Protein AF-A0A4W3H0X8-F1 (afdb_monomer_lite)

Secondary structure (DSSP, 8-state):
--TT-------TTS-HHHHHHIIIIIS-PPPPS-EEE-----S-----HHHHHHHHHHHHHHHHHHTPEEEE--SSSHHHHHHHHHHHHHHHH--S-----EEEE---GGGSTTGGGGS-TTS--

pLDDT: mean 86.3, std 13.89, range [33.59, 97.38]

InterPro domains:
  IPR041491 TRPM, SLOG domain [PF18139] (14-122)
  IPR050927 Transient receptor potential cation channel M [PTHR13800] (12-122)

Structure (mmCIF, N/CA/C/O backbone):
data_AF-A0A4W3H0X8-F1
#
_entry.id   AF-A0A4W3H0X8-F1
#
loop_
_atom_site.group_PDB
_atom_site.id
_atom_site.type_symbol
_atom_site.label_atom_id
_atom_site.label_alt_id
_atom_site.label_comp_id
_atom_site.label_asym_id
_atom_site.label_entity_id
_atom_site.label_seq_id
_atom_site.pdbx_PDB_ins_code
_atom_site.Cartn_x
_atom_site.Cartn_y
_atom_site.Cartn_z
_atom_site.occupancy
_atom_site.B_iso_or_equiv
_atom_site.auth_seq_id
_atom_site.auth_comp_id
_atom_site.auth_asym_id
_atom_site.auth_atom_id
_atom_site.pdbx_PDB_model_num
ATOM 1 N N . MET A 1 1 ? 12.473 -13.095 3.257 1.00 43.31 1 MET A N 1
ATOM 2 C CA . MET A 1 1 ? 11.153 -12.837 2.631 1.00 43.31 1 MET A CA 1
ATOM 3 C C . MET A 1 1 ? 10.071 -13.111 3.667 1.00 43.31 1 MET A C 1
ATOM 5 O O . MET A 1 1 ? 10.180 -14.121 4.345 1.00 43.31 1 MET A O 1
ATOM 9 N N . HIS A 1 2 ? 9.070 -12.239 3.833 1.00 42.72 2 HIS A N 1
ATOM 10 C CA . HIS A 1 2 ? 7.921 -12.561 4.693 1.00 42.72 2 HIS A CA 1
ATOM 11 C C . HIS A 1 2 ? 6.944 -13.467 3.926 1.00 42.72 2 HIS A C 1
ATOM 13 O O . HIS A 1 2 ? 6.606 -13.117 2.790 1.00 42.72 2 HIS A O 1
ATOM 19 N N . PRO A 1 3 ? 6.477 -14.585 4.508 1.00 45.50 3 PRO A N 1
ATOM 20 C CA . PRO A 1 3 ? 5.483 -15.439 3.867 1.00 45.50 3 PRO A CA 1
ATOM 21 C C . PRO A 1 3 ? 4.208 -14.631 3.576 1.00 45.50 3 PRO A C 1
ATOM 23 O O . PRO A 1 3 ? 3.689 -13.937 4.447 1.00 45.50 3 PRO A O 1
ATOM 26 N N . GLY A 1 4 ? 3.736 -14.674 2.325 1.00 69.50 4 GLY A N 1
ATOM 27 C CA . GLY A 1 4 ? 2.463 -14.072 1.903 1.00 69.50 4 GLY A CA 1
ATOM 28 C C . GLY A 1 4 ? 2.535 -12.759 1.112 1.00 69.50 4 GLY A C 1
ATOM 29 O O . GLY A 1 4 ? 1.500 -12.321 0.616 1.00 69.50 4 GLY A O 1
ATOM 30 N N . LYS A 1 5 ? 3.710 -12.139 0.934 1.00 81.56 5 LYS A N 1
ATOM 31 C CA . LYS A 1 5 ? 3.860 -10.970 0.040 1.00 81.56 5 LYS A CA 1
ATOM 32 C C . LYS A 1 5 ? 4.148 -11.409 -1.398 1.00 81.56 5 LYS A C 1
ATOM 34 O O . LYS A 1 5 ? 4.889 -12.365 -1.608 1.00 81.56 5 LYS A O 1
ATOM 39 N N . ARG A 1 6 ? 3.578 -10.699 -2.375 1.00 90.06 6 ARG A N 1
ATOM 40 C CA . ARG A 1 6 ? 3.752 -10.941 -3.816 1.00 90.06 6 ARG A CA 1
ATOM 41 C C . ARG A 1 6 ? 4.238 -9.669 -4.495 1.00 90.06 6 ARG A C 1
ATOM 43 O O . ARG A 1 6 ? 3.862 -8.577 -4.076 1.00 90.06 6 ARG A O 1
ATOM 50 N N . PHE A 1 7 ? 5.083 -9.825 -5.506 1.00 91.38 7 PHE A N 1
ATOM 51 C CA . PHE A 1 7 ? 5.686 -8.727 -6.254 1.00 91.38 7 PHE A CA 1
ATOM 52 C C . PHE A 1 7 ? 5.691 -9.092 -7.736 1.00 91.38 7 PHE A C 1
ATOM 54 O O . PHE A 1 7 ? 5.927 -10.249 -8.069 1.00 91.38 7 PHE A O 1
ATOM 61 N N . GLU A 1 8 ? 5.450 -8.101 -8.588 1.00 92.56 8 GLU A N 1
ATOM 62 C CA . GLU A 1 8 ? 5.539 -8.194 -10.046 1.00 92.56 8 GLU A CA 1
ATOM 63 C C . GLU A 1 8 ? 6.237 -6.927 -10.545 1.00 92.56 8 GLU A C 1
ATOM 65 O O . GLU A 1 8 ? 5.930 -5.829 -10.070 1.00 92.56 8 GLU A O 1
ATOM 70 N N . THR A 1 9 ? 7.169 -7.059 -11.488 1.00 92.62 9 THR A N 1
ATOM 71 C CA . THR A 1 9 ? 7.724 -5.909 -12.207 1.00 92.62 9 THR A CA 1
ATOM 72 C C . THR A 1 9 ? 7.006 -5.771 -13.543 1.00 92.62 9 THR A C 1
ATOM 74 O O . THR A 1 9 ? 6.772 -6.745 -14.246 1.00 92.62 9 THR A O 1
ATOM 77 N N . SER A 1 10 ? 6.638 -4.550 -13.917 1.00 92.81 10 SER A N 1
ATOM 78 C CA . SER A 1 10 ? 5.973 -4.285 -15.192 1.00 92.81 10 SER A CA 1
ATOM 79 C C . SER A 1 10 ? 6.599 -3.084 -15.886 1.00 92.81 10 SER A C 1
ATOM 81 O O . SER A 1 10 ? 7.225 -2.219 -15.265 1.00 92.81 10 SER A O 1
ATOM 83 N N . ARG A 1 11 ? 6.463 -3.028 -17.214 1.00 93.75 11 ARG A N 1
ATOM 84 C CA . ARG A 1 11 ? 6.900 -1.862 -17.988 1.00 93.75 11 ARG A CA 1
ATOM 85 C C . ARG A 1 11 ? 5.902 -0.724 -17.799 1.00 93.75 11 ARG A C 1
ATOM 87 O O . ARG A 1 11 ? 4.702 -0.960 -17.693 1.00 93.75 11 ARG A O 1
ATOM 94 N N . ARG A 1 12 ? 6.374 0.524 -17.890 1.00 90.88 12 ARG A N 1
ATOM 95 C CA . ARG A 1 12 ? 5.540 1.737 -17.753 1.00 90.88 12 ARG A CA 1
ATOM 96 C C . ARG A 1 12 ? 4.313 1.766 -18.679 1.00 90.88 12 ARG A C 1
ATOM 98 O O . ARG A 1 12 ? 3.324 2.398 -18.342 1.00 90.88 12 ARG A O 1
ATOM 105 N N . ARG A 1 13 ? 4.398 1.127 -19.850 1.00 93.94 13 ARG A N 1
ATOM 106 C CA . ARG A 1 13 ? 3.336 1.097 -20.873 1.00 93.94 13 ARG A CA 1
ATOM 107 C C . ARG A 1 13 ? 2.469 -0.164 -20.830 1.00 93.94 13 ARG A C 1
ATOM 109 O O . ARG A 1 13 ? 1.716 -0.399 -21.764 1.00 93.94 13 ARG A O 1
ATOM 116 N N . THR A 1 14 ? 2.619 -0.998 -19.804 1.00 95.81 14 THR A N 1
ATOM 117 C CA . THR A 1 14 ? 1.755 -2.171 -19.633 1.00 95.81 14 THR A CA 1
ATOM 118 C C . THR A 1 14 ? 0.312 -1.701 -19.485 1.00 95.81 14 THR A C 1
ATOM 120 O O . THR A 1 14 ? 0.059 -0.750 -18.745 1.00 95.81 14 THR A O 1
ATOM 123 N N . ASP A 1 15 ? -0.614 -2.356 -20.181 1.00 97.31 15 ASP A N 1
ATOM 124 C CA . ASP A 1 15 ? -2.039 -2.063 -20.052 1.00 97.31 15 ASP A CA 1
ATOM 125 C C . ASP A 1 15 ? -2.487 -2.259 -18.584 1.00 97.31 15 ASP A C 1
ATOM 127 O O . ASP A 1 15 ? -2.217 -3.317 -17.999 1.00 97.31 15 ASP A O 1
ATOM 131 N N . PRO A 1 16 ? -3.146 -1.270 -17.950 1.00 95.06 16 PRO A N 1
ATOM 132 C CA . PRO A 1 16 ? -3.601 -1.388 -16.565 1.00 95.06 16 PRO A CA 1
ATOM 133 C C . PRO A 1 16 ? -4.538 -2.579 -16.312 1.00 95.06 16 PRO A C 1
ATOM 135 O O . PRO A 1 16 ? -4.521 -3.143 -15.218 1.00 95.06 16 PRO A O 1
ATOM 138 N N . GLY A 1 17 ? -5.316 -2.998 -17.312 1.00 97.12 17 GLY A N 1
ATOM 139 C CA . GLY A 1 17 ? -6.184 -4.171 -17.267 1.00 97.12 17 GLY A CA 1
ATOM 140 C C . GLY A 1 17 ? -5.414 -5.479 -17.083 1.00 97.12 17 GLY A C 1
ATOM 141 O O . GLY A 1 17 ? -5.892 -6.372 -16.384 1.00 97.12 17 GLY A O 1
ATOM 142 N N . ILE A 1 18 ? -4.184 -5.574 -17.603 1.00 97.38 18 ILE A N 1
ATOM 143 C CA . ILE A 1 18 ? -3.298 -6.726 -17.363 1.00 97.38 18 ILE A CA 1
ATOM 144 C C . ILE A 1 18 ? -2.906 -6.788 -15.884 1.00 97.38 18 ILE A C 1
ATOM 146 O O . ILE A 1 18 ? -2.997 -7.846 -15.264 1.00 97.38 18 ILE A O 1
ATOM 150 N N . ILE A 1 19 ? -2.519 -5.653 -15.294 1.00 95.88 19 ILE A N 1
ATOM 151 C CA . ILE A 1 19 ? -2.155 -5.578 -13.870 1.00 95.88 19 ILE A CA 1
ATOM 152 C C . ILE A 1 19 ? -3.370 -5.871 -12.986 1.00 95.88 19 ILE A C 1
ATOM 154 O O . ILE A 1 19 ? -3.273 -6.622 -12.016 1.00 95.88 19 ILE A O 1
ATOM 158 N N . TYR A 1 20 ? -4.534 -5.331 -13.341 1.00 96.00 20 TYR A N 1
ATOM 159 C CA . TYR A 1 20 ? -5.777 -5.616 -12.635 1.00 96.00 20 TYR A CA 1
ATOM 160 C C . TYR A 1 20 ? -6.142 -7.107 -12.694 1.00 96.00 20 TYR A C 1
ATOM 162 O O . TYR A 1 20 ? -6.476 -7.702 -11.666 1.00 96.00 20 TYR A O 1
ATOM 170 N N . SER A 1 21 ? -6.025 -7.731 -13.869 1.00 97.06 21 SER A N 1
ATOM 171 C CA . SER A 1 21 ? -6.250 -9.167 -14.056 1.00 97.06 21 SER A CA 1
ATOM 172 C C . SER A 1 21 ? -5.256 -10.011 -13.255 1.00 97.06 21 SER A C 1
ATOM 174 O O . SER A 1 21 ? -5.661 -10.940 -12.557 1.00 97.06 21 SER A O 1
ATOM 176 N N . LEU A 1 22 ? -3.970 -9.647 -13.242 1.00 96.00 22 LEU A N 1
ATOM 177 C CA . LEU A 1 22 ? -2.963 -10.286 -12.391 1.00 96.00 22 LEU A CA 1
ATOM 178 C C . LEU A 1 22 ? -3.394 -10.277 -10.917 1.00 96.00 22 LEU A C 1
ATOM 180 O O . LEU A 1 22 ? -3.409 -11.322 -10.268 1.00 96.00 22 LEU A O 1
ATOM 184 N N . ILE A 1 23 ? -3.787 -9.118 -10.390 1.00 95.06 23 ILE A N 1
ATOM 185 C CA . ILE A 1 23 ? -4.173 -8.967 -8.982 1.00 95.06 23 ILE A CA 1
ATOM 186 C C . ILE A 1 23 ? -5.426 -9.799 -8.654 1.00 95.06 23 ILE A C 1
ATOM 188 O O . ILE A 1 23 ? -5.461 -10.525 -7.656 1.00 95.06 23 ILE A O 1
ATOM 192 N N . THR A 1 24 ? -6.450 -9.727 -9.500 1.00 95.75 24 THR A N 1
ATOM 193 C CA . THR A 1 24 ? -7.761 -10.329 -9.216 1.00 95.75 24 THR A CA 1
ATOM 194 C C . THR A 1 24 ? -7.833 -11.815 -9.560 1.00 95.75 24 THR A C 1
ATOM 196 O O . THR A 1 24 ? -8.361 -12.609 -8.782 1.00 95.75 24 THR A O 1
ATOM 199 N N . HIS A 1 25 ? -7.239 -12.231 -10.677 1.00 96.25 25 HIS A N 1
ATOM 200 C CA . HIS A 1 25 ? -7.357 -13.590 -11.202 1.00 96.25 25 HIS A CA 1
ATOM 201 C C . HIS A 1 25 ? -6.162 -14.470 -10.851 1.00 96.25 25 HIS A C 1
ATOM 203 O O . HIS A 1 25 ? -6.369 -15.613 -10.440 1.00 96.25 25 HIS A O 1
ATOM 209 N N . HIS A 1 26 ? -4.927 -13.977 -10.980 1.00 93.75 26 HIS A N 1
ATOM 210 C CA . HIS A 1 26 ? -3.735 -14.778 -10.666 1.00 93.75 26 HIS A CA 1
ATOM 211 C C . HIS A 1 26 ? -3.435 -14.754 -9.172 1.00 93.75 26 HIS A C 1
ATOM 213 O O . HIS A 1 26 ? -3.193 -15.791 -8.556 1.00 93.75 26 HIS A O 1
ATOM 219 N N . TRP A 1 27 ? -3.493 -13.572 -8.562 1.00 93.56 27 TRP A N 1
ATOM 220 C CA . TRP A 1 27 ? -3.273 -13.421 -7.134 1.00 93.56 27 TRP A CA 1
ATOM 221 C C . TRP A 1 27 ? -4.536 -13.679 -6.299 1.00 93.56 27 TRP A C 1
ATOM 223 O O . TRP A 1 27 ? -4.434 -13.794 -5.077 1.00 93.56 27 TRP A O 1
ATOM 233 N N . LYS A 1 28 ? -5.711 -13.855 -6.911 1.00 93.25 28 LYS A N 1
ATOM 234 C CA . LYS A 1 28 ? -6.956 -14.169 -6.186 1.00 93.25 28 LYS A CA 1
ATOM 235 C C . LYS A 1 28 ? -7.264 -13.149 -5.079 1.00 93.25 28 LYS A C 1
ATOM 237 O O . LYS A 1 28 ? -7.803 -13.508 -4.034 1.00 93.25 28 LYS A O 1
ATOM 242 N N . ILE A 1 29 ? -6.873 -11.889 -5.280 1.00 92.00 29 ILE A N 1
ATOM 243 C CA . ILE A 1 29 ? -7.236 -10.792 -4.385 1.00 92.00 29 ILE A CA 1
ATOM 244 C C . ILE A 1 29 ? -8.596 -10.268 -4.859 1.00 92.00 29 ILE A C 1
ATOM 246 O O . ILE A 1 29 ? -8.692 -9.847 -6.011 1.00 92.00 29 ILE A O 1
ATOM 250 N N . PRO A 1 30 ? -9.647 -10.285 -4.020 1.00 91.94 30 PRO A N 1
ATOM 251 C CA . PRO A 1 30 ? -10.958 -9.783 -4.414 1.00 91.94 30 PRO A CA 1
ATOM 252 C C . PRO A 1 30 ? -10.887 -8.337 -4.901 1.00 91.94 30 PRO A C 1
ATOM 254 O O . PRO A 1 30 ? -10.124 -7.532 -4.355 1.00 91.94 30 PRO A O 1
ATOM 257 N N . ALA A 1 31 ? -11.694 -8.015 -5.912 1.00 94.12 31 ALA A N 1
ATOM 258 C CA . ALA A 1 31 ? -11.858 -6.643 -6.368 1.00 94.12 31 ALA A CA 1
ATOM 259 C C . ALA A 1 31 ? -12.301 -5.749 -5.191 1.00 94.12 31 ALA A C 1
ATOM 261 O O . ALA A 1 31 ? -13.108 -6.186 -4.365 1.00 94.12 31 ALA A O 1
ATOM 262 N N . PRO A 1 32 ? -11.772 -4.522 -5.082 1.00 92.56 32 PRO A N 1
ATOM 263 C CA . PRO A 1 32 ? -12.107 -3.647 -3.975 1.00 92.56 32 PRO A CA 1
ATOM 264 C C . PRO A 1 32 ? -13.464 -2.982 -4.201 1.00 92.56 32 PRO A C 1
ATOM 266 O O . PRO A 1 32 ? -13.777 -2.583 -5.321 1.00 92.56 32 PRO A O 1
ATOM 269 N N . ASN A 1 33 ? -14.205 -2.728 -3.122 1.00 90.38 33 ASN A N 1
ATOM 270 C CA . ASN A 1 33 ? -15.344 -1.798 -3.168 1.00 90.38 33 ASN A CA 1
ATOM 271 C C . ASN A 1 33 ? -14.892 -0.326 -3.139 1.00 90.38 33 ASN A C 1
ATOM 273 O O . ASN A 1 33 ? -15.663 0.576 -3.451 1.00 90.38 33 ASN A O 1
ATOM 277 N N . LEU A 1 34 ? -13.644 -0.079 -2.724 1.00 93.88 34 LEU A N 1
ATOM 278 C CA . LEU A 1 34 ? -13.045 1.245 -2.597 1.00 93.88 34 LEU A CA 1
ATOM 279 C C . LEU A 1 34 ? -11.523 1.157 -2.759 1.00 93.88 34 LEU A C 1
ATOM 281 O O . LEU A 1 34 ? -10.883 0.245 -2.236 1.00 93.88 34 LEU A O 1
ATOM 285 N N . VAL A 1 35 ? -10.922 2.140 -3.421 1.00 94.38 35 VAL A N 1
ATOM 286 C CA . VAL A 1 35 ? -9.463 2.290 -3.476 1.00 94.38 35 VAL A CA 1
ATOM 287 C C . VAL A 1 35 ? -9.067 3.555 -2.724 1.00 94.38 35 VAL A C 1
ATOM 289 O O . VAL A 1 35 ? -9.566 4.638 -3.020 1.00 94.38 35 VAL A O 1
ATOM 292 N N . VAL A 1 36 ? -8.158 3.423 -1.759 1.00 94.81 36 VAL A N 1
ATOM 293 C CA . VAL A 1 36 ? -7.618 4.541 -0.978 1.00 94.81 36 VAL A CA 1
ATOM 294 C C . VAL A 1 36 ? -6.147 4.725 -1.327 1.00 94.81 36 VAL A C 1
ATOM 296 O O . VAL A 1 36 ? -5.303 3.925 -0.926 1.00 94.81 36 VAL A O 1
ATOM 299 N N . SER A 1 37 ? -5.833 5.795 -2.053 1.00 94.88 37 SER A N 1
ATOM 300 C CA . SER A 1 37 ? -4.454 6.159 -2.391 1.00 94.88 37 SER A CA 1
ATOM 301 C C . SER A 1 37 ? -3.869 7.091 -1.337 1.00 94.88 37 SER A C 1
ATOM 303 O O . SER A 1 37 ? -4.322 8.222 -1.179 1.00 94.88 37 SER A O 1
ATOM 305 N N . VAL A 1 38 ? -2.837 6.630 -0.630 1.00 92.88 38 VAL A N 1
ATOM 306 C CA . VAL A 1 38 ? -2.109 7.427 0.362 1.00 92.88 38 VAL A CA 1
ATOM 307 C C . VAL A 1 38 ? -0.776 7.868 -0.228 1.00 92.88 38 VAL A C 1
ATOM 309 O O . VAL A 1 38 ? 0.165 7.078 -0.361 1.00 92.88 38 VAL A O 1
ATOM 312 N N . LEU A 1 39 ? -0.719 9.153 -0.573 1.00 88.75 39 LEU A N 1
ATOM 313 C CA . LEU A 1 39 ? 0.427 9.825 -1.175 1.00 88.75 39 LEU A CA 1
ATOM 314 C C . LEU A 1 39 ? 0.941 10.920 -0.238 1.00 88.75 39 LEU A C 1
ATOM 316 O O . LEU A 1 39 ? 0.207 11.449 0.594 1.00 88.75 39 LEU A O 1
ATOM 320 N N . GLY A 1 40 ? 2.218 11.254 -0.359 1.00 83.56 40 GLY A N 1
ATOM 321 C CA . GLY A 1 40 ? 2.854 12.290 0.442 1.00 83.56 40 GLY A CA 1
ATOM 322 C C . GLY A 1 40 ? 4.303 12.473 0.026 1.00 83.56 40 GLY A C 1
ATOM 323 O O . GLY A 1 40 ? 4.840 11.661 -0.726 1.00 83.56 40 GLY A O 1
ATOM 324 N N . GLY A 1 41 ? 4.920 13.547 0.514 1.00 75.69 41 GLY A N 1
ATOM 325 C CA . GLY A 1 41 ? 6.313 13.854 0.206 1.00 75.69 41 GLY A CA 1
ATOM 326 C C . GLY A 1 41 ? 7.272 12.754 0.663 1.00 75.69 41 GLY A C 1
ATOM 327 O O . GLY A 1 41 ? 7.020 12.047 1.640 1.00 75.69 41 GLY A O 1
ATOM 328 N N . GLU A 1 42 ? 8.391 12.642 -0.045 1.00 68.56 42 GLU A N 1
ATOM 329 C CA . GLU A 1 42 ? 9.450 11.659 0.223 1.00 68.56 42 GLU A CA 1
ATOM 330 C C . GLU A 1 42 ? 10.436 12.125 1.309 1.00 68.56 42 GLU A C 1
ATOM 332 O O . GLU A 1 42 ? 11.330 11.376 1.697 1.00 68.56 42 GLU A O 1
ATOM 337 N N . GLY A 1 43 ? 10.260 13.346 1.826 1.00 71.62 43 GLY A N 1
ATOM 338 C CA . GLY A 1 43 ? 11.086 13.909 2.890 1.00 71.62 43 GLY A CA 1
ATOM 339 C C . GLY A 1 43 ? 10.988 13.122 4.198 1.00 71.62 43 GLY A C 1
ATOM 340 O O . GLY A 1 43 ? 9.932 12.588 4.556 1.00 71.62 43 GLY A O 1
ATOM 341 N N . ASP A 1 44 ? 12.097 13.072 4.935 1.00 72.06 44 ASP A N 1
ATOM 342 C CA . ASP A 1 44 ? 12.151 12.416 6.238 1.00 72.06 44 ASP A CA 1
ATOM 343 C C . ASP A 1 44 ? 11.475 13.304 7.291 1.00 72.06 44 ASP A C 1
ATOM 345 O O . ASP A 1 44 ? 12.081 14.196 7.882 1.00 72.06 44 ASP A O 1
ATOM 349 N N . PHE A 1 45 ? 10.172 13.098 7.492 1.00 82.62 45 PHE A N 1
ATOM 350 C CA . PHE A 1 45 ? 9.420 13.767 8.546 1.00 82.62 45 PHE A CA 1
ATOM 351 C C . PHE A 1 45 ? 9.082 12.788 9.667 1.00 82.62 45 PHE A C 1
ATOM 353 O O . PHE A 1 45 ? 8.604 11.666 9.456 1.00 82.62 45 PHE A O 1
ATOM 360 N N . ARG A 1 46 ? 9.277 13.238 10.907 1.00 87.12 46 ARG A N 1
ATOM 361 C CA . ARG A 1 46 ? 8.845 12.507 12.098 1.00 87.12 46 ARG A CA 1
ATOM 362 C C . ARG A 1 46 ? 7.393 12.853 12.402 1.00 87.12 46 ARG A C 1
ATOM 364 O O . ARG A 1 46 ? 7.090 13.932 12.901 1.00 87.12 46 ARG A O 1
ATOM 371 N N . MET A 1 47 ? 6.486 11.924 12.112 1.00 88.81 47 MET A N 1
ATOM 372 C CA . MET A 1 47 ? 5.077 12.074 12.465 1.00 88.81 47 MET A CA 1
ATOM 373 C C . MET A 1 47 ? 4.917 12.065 13.991 1.00 88.81 47 MET A C 1
ATOM 375 O O . MET A 1 47 ? 5.514 11.228 14.672 1.00 88.81 47 MET A O 1
ATOM 379 N N . LYS A 1 48 ? 4.098 12.974 14.532 1.00 92.50 48 LYS A N 1
ATOM 380 C CA . LYS A 1 48 ? 3.753 12.984 15.962 1.00 92.50 48 LYS A CA 1
ATOM 381 C C . LYS A 1 48 ? 3.041 11.681 16.342 1.00 92.50 48 LYS A C 1
ATOM 383 O O . LYS A 1 48 ? 2.223 11.186 15.571 1.00 92.50 48 LYS A O 1
ATOM 388 N N . THR A 1 49 ? 3.312 11.148 17.535 1.00 93.31 49 THR A N 1
ATOM 389 C CA . THR A 1 49 ? 2.781 9.847 17.992 1.00 93.31 49 THR A CA 1
ATOM 390 C C . THR A 1 49 ? 1.257 9.765 17.912 1.00 93.31 49 THR A C 1
ATOM 392 O O . THR A 1 49 ? 0.734 8.816 17.338 1.00 93.31 49 THR A O 1
ATOM 395 N N . TRP A 1 50 ? 0.547 10.796 18.378 1.00 94.31 50 TRP A N 1
ATOM 396 C CA . TRP A 1 50 ? -0.920 10.833 18.325 1.00 94.31 50 TRP A CA 1
ATOM 397 C C . TRP A 1 50 ? -1.463 10.747 16.889 1.00 94.31 50 TRP A C 1
ATOM 399 O O . TRP A 1 50 ? -2.462 10.078 16.640 1.00 94.31 50 TRP A O 1
ATOM 409 N N . LEU A 1 51 ? -0.776 11.367 15.924 1.00 91.94 51 LEU A N 1
ATOM 410 C CA . LEU A 1 51 ? -1.177 11.339 14.520 1.00 91.94 51 LEU A CA 1
ATOM 411 C C . LEU A 1 51 ? -0.904 9.969 13.887 1.00 91.94 51 LEU A C 1
ATOM 413 O O . LEU A 1 51 ? -1.724 9.491 13.106 1.00 91.94 51 LEU A O 1
ATOM 417 N N . LYS A 1 52 ? 0.193 9.298 14.273 1.00 92.31 52 LYS A N 1
ATOM 418 C CA . LYS A 1 52 ? 0.446 7.903 13.871 1.00 92.31 52 LYS A CA 1
ATOM 419 C C . LYS A 1 52 ? -0.670 6.983 14.345 1.00 92.31 52 LYS A C 1
ATOM 421 O O . LYS A 1 52 ? -1.112 6.127 13.585 1.00 92.31 52 LYS A O 1
ATOM 426 N N . ASP A 1 53 ? -1.137 7.163 15.579 1.00 92.69 53 ASP A N 1
ATOM 427 C CA . ASP A 1 53 ? -2.215 6.347 16.132 1.00 92.69 53 ASP A CA 1
ATOM 428 C C . ASP A 1 53 ? -3.554 6.585 15.436 1.00 92.69 53 ASP A C 1
ATOM 430 O O . ASP A 1 53 ? -4.261 5.616 15.148 1.00 92.69 53 ASP A O 1
ATOM 434 N N . ILE A 1 54 ? -3.888 7.841 15.119 1.00 93.31 54 ILE A N 1
ATOM 435 C CA . ILE A 1 54 ? -5.088 8.169 14.336 1.00 93.31 54 ILE A CA 1
ATOM 436 C C . ILE A 1 54 ? -4.997 7.556 12.941 1.00 93.31 54 ILE A C 1
ATOM 438 O O . ILE A 1 54 ? -5.931 6.871 12.525 1.00 93.31 54 ILE A O 1
ATOM 442 N N . LEU A 1 55 ? -3.871 7.743 12.242 1.00 91.56 55 LEU A N 1
ATOM 443 C CA . LEU A 1 55 ? -3.652 7.167 10.916 1.00 91.56 55 LEU A CA 1
ATOM 444 C C . LEU A 1 55 ? -3.801 5.647 10.963 1.00 91.56 55 LEU A C 1
ATOM 446 O O . LEU A 1 55 ? -4.566 5.082 10.190 1.00 91.56 55 LEU A O 1
ATOM 450 N N . ARG A 1 56 ? -3.109 4.987 11.895 1.00 92.38 56 ARG A N 1
ATOM 451 C CA . ARG A 1 56 ? -3.122 3.531 12.023 1.00 92.38 56 ARG A CA 1
ATOM 452 C C . ARG A 1 56 ? -4.525 3.001 12.280 1.00 92.38 56 ARG A C 1
ATOM 454 O O . ARG A 1 56 ? -4.983 2.136 11.543 1.00 92.38 56 ARG A O 1
ATOM 461 N N . LYS A 1 57 ? -5.212 3.513 13.304 1.00 91.94 57 LYS A N 1
ATOM 462 C CA . LYS A 1 57 ? -6.552 3.036 13.673 1.00 91.94 57 LYS A CA 1
ATOM 463 C C . LYS A 1 57 ? -7.576 3.361 12.588 1.00 91.94 57 LYS A C 1
ATOM 465 O O . LYS A 1 57 ? -8.355 2.488 12.222 1.00 91.94 57 LYS A O 1
ATOM 470 N N . GLY A 1 58 ? -7.564 4.589 12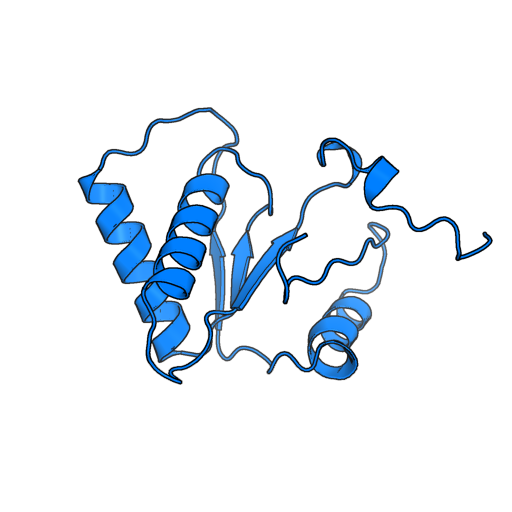.070 1.00 92.19 58 GLY A N 1
ATOM 471 C CA . GLY A 1 58 ? -8.518 5.057 11.067 1.00 92.19 58 GLY A CA 1
ATOM 472 C C . GLY A 1 58 ? -8.374 4.325 9.736 1.00 92.19 58 GLY A C 1
ATOM 473 O O . GLY A 1 58 ? -9.355 3.784 9.232 1.00 92.19 58 GLY A O 1
ATOM 474 N N . LEU A 1 59 ? -7.151 4.246 9.204 1.00 93.00 59 LEU A N 1
ATOM 475 C CA . LEU A 1 59 ? -6.880 3.622 7.907 1.00 93.00 59 LEU A CA 1
ATOM 476 C C . LEU A 1 59 ? -7.178 2.121 7.922 1.00 93.00 59 LEU A C 1
ATOM 478 O O . LEU A 1 59 ? -7.859 1.620 7.030 1.00 93.00 59 LEU A O 1
ATOM 482 N N . VAL A 1 60 ? -6.699 1.408 8.947 1.00 91.94 60 VAL A N 1
ATOM 483 C CA . VAL A 1 60 ? -6.933 -0.036 9.087 1.00 91.94 60 VAL A CA 1
ATOM 484 C C . VAL A 1 60 ? -8.423 -0.318 9.233 1.00 91.94 60 V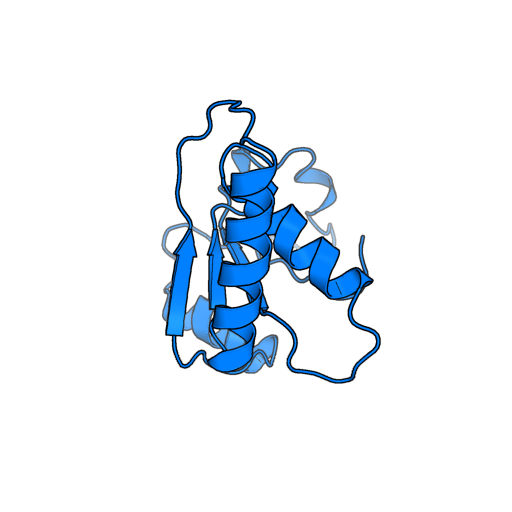AL A C 1
ATOM 486 O O . VAL A 1 60 ? -8.957 -1.140 8.493 1.00 91.94 60 VAL A O 1
ATOM 489 N N . LYS A 1 61 ? -9.115 0.403 10.125 1.00 90.69 61 LYS A N 1
ATOM 490 C CA . LYS A 1 61 ? -10.553 0.218 10.340 1.00 90.69 61 LYS A CA 1
ATOM 491 C C . LYS A 1 61 ? -11.348 0.470 9.059 1.00 90.69 61 LYS A C 1
ATOM 493 O O . LYS A 1 61 ? -12.167 -0.365 8.693 1.00 90.69 61 LYS A O 1
ATOM 498 N N . ALA A 1 62 ? -11.082 1.570 8.353 1.00 90.19 62 ALA A N 1
ATOM 499 C CA . ALA A 1 62 ? -11.773 1.891 7.106 1.00 90.19 62 ALA A CA 1
ATOM 500 C C . ALA A 1 62 ? -11.570 0.807 6.035 1.00 90.19 62 ALA A C 1
ATOM 502 O O . ALA A 1 62 ? -12.535 0.391 5.390 1.00 90.19 62 ALA A O 1
ATOM 503 N N . ALA A 1 63 ? -10.339 0.306 5.884 1.00 91.75 63 ALA A N 1
ATOM 504 C CA . ALA A 1 63 ? -10.035 -0.747 4.922 1.00 91.75 63 ALA A CA 1
ATOM 505 C C . ALA A 1 63 ? -10.733 -2.069 5.262 1.00 91.75 63 ALA A C 1
ATOM 507 O O . ALA A 1 63 ? -11.303 -2.701 4.376 1.00 91.75 63 ALA A O 1
ATOM 508 N N . GLN A 1 64 ? -10.757 -2.459 6.540 1.00 90.25 64 GLN A N 1
ATOM 509 C CA . GLN A 1 64 ? -11.465 -3.662 6.982 1.00 90.25 64 GLN A CA 1
ATOM 510 C C . GLN A 1 64 ? -12.979 -3.549 6.795 1.00 90.25 64 GLN A C 1
ATOM 512 O O . GLN A 1 64 ? -13.604 -4.489 6.318 1.00 90.25 64 GLN A O 1
ATOM 517 N N . SER A 1 65 ? -13.570 -2.401 7.135 1.00 89.94 65 SER A N 1
ATOM 518 C CA . SER A 1 65 ? -15.023 -2.204 7.066 1.00 89.94 65 SER A CA 1
ATOM 519 C C . SER A 1 65 ? -15.578 -2.193 5.642 1.00 89.94 65 SER A C 1
ATOM 521 O O . SER A 1 65 ? -16.750 -2.492 5.451 1.00 89.94 65 SER A O 1
ATOM 523 N N . THR A 1 66 ? -14.762 -1.835 4.652 1.00 91.00 66 THR A N 1
ATOM 524 C CA . THR A 1 66 ? -15.208 -1.666 3.257 1.00 91.00 66 THR A CA 1
ATOM 525 C C . THR A 1 66 ? -14.647 -2.723 2.306 1.00 91.00 66 THR A C 1
ATOM 527 O O . THR A 1 66 ? -15.135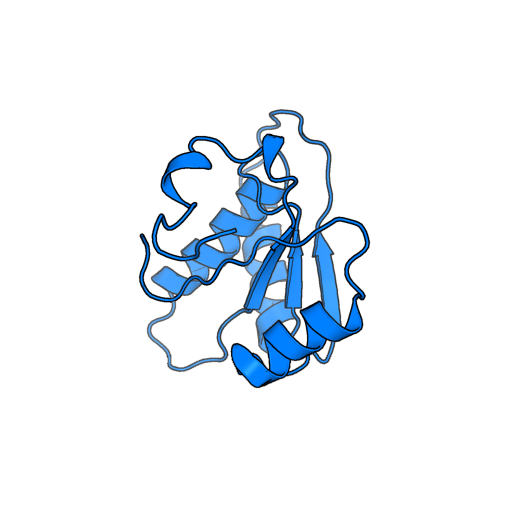 -2.859 1.185 1.00 91.00 66 THR A O 1
ATOM 530 N N . GLY A 1 67 ? -13.617 -3.467 2.720 1.00 89.50 67 GLY A N 1
ATOM 531 C CA . GLY A 1 67 ? -12.822 -4.284 1.804 1.00 89.50 67 GLY A CA 1
ATOM 532 C C . GLY A 1 67 ? -11.992 -3.431 0.839 1.00 89.50 67 GLY A C 1
ATOM 533 O O . GLY A 1 67 ? -11.804 -3.815 -0.315 1.00 89.50 67 GLY A O 1
ATOM 534 N N . ALA A 1 68 ? -11.540 -2.250 1.277 1.00 94.12 68 ALA A N 1
ATOM 535 C CA . ALA A 1 68 ? -10.772 -1.349 0.427 1.00 94.12 68 ALA A CA 1
ATOM 536 C C . ALA A 1 68 ? -9.356 -1.862 0.151 1.00 94.12 68 ALA A C 1
ATOM 538 O O . ALA A 1 68 ? -8.706 -2.469 1.008 1.00 94.12 68 ALA A O 1
ATOM 539 N N . TRP A 1 69 ? -8.837 -1.516 -1.025 1.00 95.31 69 TRP A N 1
ATOM 540 C CA . TRP A 1 69 ? -7.404 -1.581 -1.295 1.00 95.31 69 TRP A CA 1
ATOM 541 C C . TRP A 1 69 ? -6.734 -0.291 -0.831 1.00 95.31 69 TRP A C 1
ATOM 543 O O . TRP A 1 69 ? -7.152 0.807 -1.202 1.00 95.31 69 TRP A O 1
ATOM 553 N N . ILE A 1 70 ? -5.661 -0.424 -0.057 1.00 95.94 70 ILE A N 1
ATOM 554 C CA . ILE A 1 70 ? -4.775 0.688 0.289 1.00 95.94 70 ILE A CA 1
ATOM 555 C C . ILE A 1 70 ? -3.638 0.721 -0.733 1.00 95.94 70 ILE A C 1
ATOM 557 O O . ILE A 1 70 ? -2.848 -0.219 -0.808 1.00 95.94 70 ILE A O 1
ATOM 561 N N . MET A 1 71 ? -3.525 1.809 -1.487 1.00 95.75 71 MET A N 1
ATOM 562 C CA . MET A 1 71 ? -2.474 2.025 -2.483 1.00 95.75 71 MET A CA 1
ATOM 563 C C . MET A 1 71 ? -1.461 3.049 -1.964 1.00 95.75 71 MET A C 1
ATOM 565 O O . MET A 1 71 ? -1.834 4.098 -1.440 1.00 95.75 71 MET A O 1
ATOM 569 N N . THR A 1 72 ? -0.167 2.768 -2.108 1.00 94.75 72 THR A N 1
ATOM 570 C CA . THR A 1 72 ? 0.919 3.683 -1.713 1.00 94.75 72 THR A CA 1
ATOM 571 C C . THR A 1 72 ? 2.141 3.526 -2.625 1.00 94.75 72 THR A C 1
ATOM 573 O O . THR A 1 72 ? 2.153 2.667 -3.504 1.00 94.75 72 THR A O 1
ATOM 576 N N . SER A 1 73 ? 3.195 4.322 -2.426 1.00 92.38 73 SER A N 1
ATOM 577 C CA . SER A 1 73 ? 4.432 4.237 -3.225 1.00 92.38 73 SER A CA 1
ATOM 578 C C . SER A 1 73 ? 5.224 2.945 -2.996 1.00 92.38 73 SER A C 1
ATOM 580 O O . SER A 1 73 ? 6.166 2.649 -3.717 1.00 92.38 73 SER A O 1
ATOM 582 N N . GLY A 1 74 ? 4.898 2.167 -1.959 1.00 91.94 74 GLY A N 1
ATOM 583 C CA . GLY A 1 74 ? 5.625 0.940 -1.615 1.00 91.94 74 GLY A CA 1
ATOM 584 C C . GLY A 1 74 ? 7.051 1.165 -1.101 1.00 91.94 74 GLY A C 1
ATOM 585 O O . GLY A 1 74 ? 7.760 0.195 -0.837 1.00 91.94 74 GLY A O 1
ATOM 586 N N . LEU A 1 75 ? 7.467 2.422 -0.924 1.00 92.00 75 LEU A N 1
ATOM 587 C CA . LEU A 1 75 ? 8.774 2.799 -0.401 1.00 92.00 75 LEU A CA 1
ATOM 588 C C . LEU A 1 75 ? 8.691 3.095 1.101 1.00 92.00 75 LEU A C 1
ATOM 590 O O . LEU A 1 75 ? 7.703 3.632 1.606 1.00 92.00 75 LEU A O 1
ATOM 594 N N . ARG A 1 76 ? 9.763 2.779 1.834 1.00 92.00 76 ARG A N 1
ATOM 595 C CA . ARG A 1 76 ? 9.866 3.037 3.281 1.00 92.00 76 ARG A CA 1
ATOM 596 C C . ARG A 1 76 ? 10.340 4.470 3.570 1.00 92.00 76 ARG A C 1
ATOM 598 O O . ARG A 1 76 ? 11.260 4.671 4.356 1.00 92.00 76 ARG A O 1
ATOM 605 N N . VAL A 1 77 ? 9.704 5.449 2.936 1.00 90.06 77 VAL A N 1
ATOM 606 C CA . VAL A 1 77 ? 9.984 6.886 3.089 1.00 90.06 77 VAL A CA 1
ATOM 607 C C . VAL A 1 77 ? 8.683 7.659 3.289 1.00 90.06 77 VAL A C 1
ATOM 609 O O . VAL A 1 77 ? 7.607 7.170 2.926 1.00 90.06 77 VAL A O 1
ATOM 612 N N . GLY A 1 78 ? 8.777 8.842 3.902 1.00 90.31 78 GLY A N 1
ATOM 613 C CA . GLY A 1 78 ? 7.641 9.737 4.115 1.00 90.31 78 GLY A CA 1
ATOM 614 C C . GLY A 1 78 ? 6.408 9.046 4.710 1.00 90.31 78 GLY A C 1
ATOM 615 O O . GLY A 1 78 ? 6.498 8.264 5.661 1.00 90.31 78 GLY A O 1
ATOM 616 N N . ILE A 1 79 ? 5.238 9.316 4.121 1.00 90.44 79 ILE A N 1
ATOM 617 C CA . ILE A 1 79 ? 3.957 8.749 4.571 1.00 90.44 79 ILE A CA 1
ATOM 618 C C . ILE A 1 79 ? 3.862 7.232 4.349 1.00 90.44 79 ILE A C 1
ATOM 620 O O . ILE A 1 79 ? 3.258 6.529 5.162 1.00 90.44 79 ILE A O 1
ATOM 624 N N . GLY A 1 80 ? 4.502 6.712 3.294 1.00 91.88 80 GLY A N 1
ATOM 625 C CA . GLY A 1 80 ? 4.462 5.293 2.928 1.00 91.88 80 GLY A CA 1
ATOM 626 C C . GLY A 1 80 ? 5.022 4.391 4.028 1.00 91.88 80 GLY A C 1
ATOM 627 O O . GLY A 1 80 ? 4.472 3.322 4.302 1.00 91.88 80 GLY A O 1
ATOM 628 N N . ARG A 1 81 ? 6.047 4.865 4.754 1.00 92.81 81 ARG A N 1
ATOM 629 C CA . ARG A 1 81 ? 6.569 4.190 5.951 1.00 92.81 81 ARG A CA 1
ATOM 630 C C . ARG A 1 81 ? 5.485 3.991 7.014 1.00 92.81 81 ARG A C 1
ATOM 632 O O . ARG A 1 81 ? 5.337 2.877 7.509 1.00 92.81 81 ARG A O 1
ATOM 639 N N . TYR A 1 82 ? 4.745 5.043 7.360 1.00 93.19 82 TYR A N 1
ATOM 640 C CA . TYR A 1 82 ? 3.734 4.991 8.422 1.00 93.19 82 TYR A CA 1
ATOM 641 C C . TYR A 1 82 ? 2.517 4.150 8.025 1.00 93.19 82 TYR A C 1
ATOM 643 O O . TYR A 1 82 ? 1.970 3.437 8.862 1.00 93.19 82 TYR A O 1
ATOM 651 N N . VAL A 1 83 ? 2.139 4.161 6.742 1.00 93.44 83 VAL A N 1
ATOM 652 C CA . VAL A 1 83 ? 1.118 3.250 6.197 1.00 93.44 83 VAL A CA 1
ATOM 653 C C . VAL A 1 83 ? 1.568 1.794 6.328 1.00 93.44 83 VAL A C 1
ATOM 655 O O . VAL A 1 83 ? 0.820 0.955 6.829 1.00 93.44 83 VAL A O 1
ATOM 658 N N . GLY A 1 84 ? 2.805 1.488 5.926 1.00 92.56 84 GLY A N 1
ATOM 659 C CA . GLY A 1 84 ? 3.362 0.139 6.033 1.00 92.56 84 GLY A CA 1
ATOM 660 C C . GLY A 1 84 ? 3.478 -0.353 7.479 1.00 92.56 84 GLY A C 1
ATOM 661 O O . GLY A 1 84 ? 3.180 -1.516 7.750 1.00 92.56 84 GLY A O 1
ATOM 662 N N . GLU A 1 85 ? 3.874 0.525 8.407 1.00 92.94 85 GLU A N 1
ATOM 663 C CA . GLU A 1 85 ? 3.883 0.250 9.850 1.00 92.94 85 GLU A CA 1
ATOM 664 C C . GLU A 1 85 ? 2.460 -0.047 10.351 1.00 92.94 85 GLU A C 1
ATOM 666 O O . GLU A 1 85 ? 2.239 -1.101 10.937 1.00 92.94 85 GLU A O 1
ATOM 671 N N . ALA A 1 86 ? 1.470 0.785 10.014 1.00 92.75 86 ALA A N 1
ATOM 672 C CA . ALA A 1 86 ? 0.082 0.583 10.425 1.00 92.75 86 ALA A CA 1
ATOM 673 C C . ALA A 1 86 ? -0.510 -0.764 9.974 1.00 92.75 86 ALA A C 1
ATOM 675 O O . ALA A 1 86 ? -1.132 -1.470 10.772 1.00 92.75 86 ALA A O 1
ATOM 676 N N . VAL A 1 87 ? -0.304 -1.132 8.705 1.00 91.62 87 VAL A N 1
ATOM 677 C CA . VAL A 1 87 ? -0.795 -2.402 8.144 1.00 91.62 87 VAL A CA 1
ATOM 678 C C . VAL A 1 87 ? -0.084 -3.595 8.785 1.00 91.62 87 VAL A C 1
ATOM 680 O O . VAL A 1 87 ? -0.723 -4.599 9.102 1.00 91.62 87 VAL A O 1
ATOM 683 N N . ARG A 1 88 ? 1.233 -3.494 9.007 1.00 89.31 88 ARG A N 1
ATOM 684 C CA . ARG A 1 88 ? 2.015 -4.553 9.657 1.00 89.31 88 ARG A CA 1
ATOM 685 C C . ARG A 1 88 ? 1.580 -4.763 11.103 1.00 89.31 88 ARG A C 1
ATOM 687 O O . ARG A 1 88 ? 1.351 -5.904 11.485 1.00 89.31 88 ARG A O 1
ATOM 694 N N . ASP A 1 89 ? 1.459 -3.685 11.871 1.00 88.19 89 ASP A N 1
ATOM 695 C CA . ASP A 1 89 ? 1.117 -3.742 13.292 1.00 88.19 89 ASP A CA 1
ATOM 696 C C . ASP A 1 89 ? -0.272 -4.366 13.489 1.00 88.19 89 ASP A C 1
ATOM 698 O O . ASP A 1 89 ? -0.484 -5.161 14.406 1.00 88.19 89 ASP A O 1
ATOM 702 N N . HIS A 1 90 ? -1.208 -4.071 12.581 1.00 86.12 90 HIS A N 1
ATOM 703 C CA . HIS A 1 90 ? -2.504 -4.738 12.545 1.00 86.12 90 HIS A CA 1
ATOM 704 C C . HIS A 1 90 ? -2.384 -6.242 12.257 1.00 86.12 90 HIS A C 1
ATOM 706 O O . HIS A 1 90 ? -2.961 -7.047 12.985 1.00 86.12 90 HIS A O 1
ATOM 712 N N . ALA A 1 91 ? -1.606 -6.634 11.243 1.00 82.62 91 ALA A N 1
ATOM 713 C CA . ALA A 1 91 ? -1.413 -8.042 10.898 1.00 82.62 91 ALA A CA 1
ATOM 714 C C . ALA A 1 91 ? -0.764 -8.854 12.035 1.00 82.62 91 ALA A C 1
ATOM 716 O O . ALA A 1 91 ? -1.093 -10.022 12.203 1.00 82.62 91 ALA A O 1
ATOM 717 N N . THR A 1 92 ? 0.131 -8.247 12.824 1.00 80.00 92 THR A N 1
ATOM 718 C CA . THR A 1 92 ? 0.759 -8.898 13.988 1.00 80.00 92 THR A CA 1
ATOM 719 C C . THR A 1 92 ? -0.146 -8.963 15.216 1.00 80.00 92 THR A C 1
ATOM 721 O O . THR A 1 92 ? -0.013 -9.886 16.010 1.00 80.00 92 THR A O 1
ATOM 724 N N . ALA A 1 93 ? -1.043 -7.988 15.393 1.00 75.44 93 ALA A N 1
ATOM 725 C CA . ALA A 1 93 ? -1.952 -7.930 16.538 1.00 75.44 93 ALA A CA 1
ATOM 726 C C . ALA A 1 93 ? -3.246 -8.733 16.324 1.00 75.44 93 ALA A C 1
ATOM 728 O O . ALA A 1 93 ? -3.917 -9.089 17.290 1.00 75.44 93 ALA A O 1
ATOM 729 N N . SER A 1 94 ? -3.624 -9.000 15.070 1.00 64.38 94 SER A N 1
ATOM 730 C CA . SER A 1 94 ? -4.856 -9.717 14.749 1.00 64.38 94 SER A CA 1
ATOM 731 C C . SER A 1 94 ? -4.706 -11.218 15.002 1.00 64.38 94 SER A C 1
ATOM 733 O O . SER A 1 94 ? -4.149 -11.947 14.186 1.00 64.38 94 SER A O 1
ATOM 735 N N . THR A 1 95 ? -5.259 -11.688 16.119 1.00 59.75 95 THR A N 1
ATOM 736 C CA . THR A 1 95 ? -5.457 -13.115 16.436 1.00 59.75 95 THR A CA 1
ATOM 737 C C . THR A 1 95 ? -6.726 -13.695 15.802 1.00 59.75 95 THR A C 1
ATOM 739 O O . THR A 1 95 ? -6.942 -14.904 15.842 1.00 59.75 95 THR A O 1
ATOM 742 N N . GLN A 1 96 ? -7.578 -12.846 15.217 1.00 53.16 96 GLN A N 1
ATOM 743 C CA . GLN A 1 96 ? -8.861 -13.233 14.634 1.00 53.16 96 GLN A CA 1
ATOM 744 C C . GLN A 1 96 ? -8.777 -13.446 13.118 1.00 53.16 96 GLN A C 1
ATOM 746 O O . GLN A 1 96 ? -8.032 -12.768 12.409 1.00 53.16 96 GLN A O 1
ATOM 751 N N . THR A 1 97 ? -9.639 -14.334 12.620 1.00 53.84 97 THR A N 1
ATOM 752 C CA . THR A 1 97 ? -9.916 -14.666 11.208 1.00 53.84 97 THR A CA 1
ATOM 753 C C . THR A 1 97 ? -10.542 -13.517 10.393 1.00 53.84 97 THR A C 1
ATOM 755 O O . THR A 1 97 ? -11.053 -13.738 9.295 1.00 53.84 97 THR A O 1
ATOM 758 N N . VAL A 1 98 ? -10.520 -12.287 10.916 1.00 56.25 98 VAL A N 1
ATOM 759 C CA . VAL A 1 98 ? -11.183 -11.107 10.348 1.00 56.25 98 VAL A CA 1
ATOM 760 C C . VAL A 1 98 ? -10.467 -10.631 9.080 1.00 56.25 98 VAL A C 1
ATOM 762 O O . VAL A 1 98 ? -9.247 -10.739 8.945 1.00 56.25 98 VAL A O 1
ATOM 765 N N . THR A 1 99 ? -11.267 -10.118 8.141 1.00 62.16 99 THR A N 1
ATOM 766 C CA . THR A 1 99 ? -10.909 -9.549 6.832 1.00 62.16 99 THR A CA 1
ATOM 767 C C . THR A 1 99 ? -9.497 -8.966 6.777 1.00 62.16 99 THR A C 1
ATOM 769 O O . THR A 1 99 ? -9.201 -7.938 7.395 1.00 62.16 99 THR A O 1
ATOM 772 N N . LYS A 1 100 ? -8.630 -9.630 6.001 1.00 75.62 100 LYS A N 1
ATOM 773 C CA . LYS A 1 100 ? -7.256 -9.190 5.746 1.00 75.62 100 LYS A CA 1
ATOM 774 C C . LYS A 1 100 ? -7.267 -7.832 5.049 1.00 75.62 100 LYS A C 1
ATOM 776 O O . LYS A 1 100 ? -7.853 -7.689 3.980 1.00 75.62 100 LYS A O 1
ATOM 781 N N . VAL A 1 101 ? -6.564 -6.862 5.629 1.00 88.38 101 VAL A N 1
ATOM 782 C CA . VAL A 1 101 ? -6.280 -5.584 4.967 1.00 88.38 101 VAL A CA 1
ATOM 783 C C . VAL A 1 101 ? -5.411 -5.841 3.736 1.00 88.38 101 VAL A C 1
ATOM 785 O O . VAL A 1 101 ? -4.353 -6.466 3.837 1.00 88.38 101 VAL A O 1
ATOM 788 N N . VAL A 1 102 ? -5.843 -5.339 2.580 1.00 91.88 102 VAL A N 1
ATOM 789 C CA . VAL A 1 102 ? -5.082 -5.411 1.330 1.00 91.88 102 VAL A CA 1
ATOM 790 C C . VAL A 1 102 ? -4.338 -4.094 1.133 1.00 91.88 102 VAL A C 1
ATOM 792 O O . VAL A 1 102 ? -4.953 -3.047 0.945 1.00 91.88 102 VAL A O 1
ATOM 795 N N . ALA A 1 103 ? -3.007 -4.150 1.162 1.00 93.88 103 ALA A N 1
ATOM 796 C CA . ALA A 1 103 ? -2.146 -3.006 0.886 1.00 93.88 103 ALA A CA 1
ATOM 797 C C . ALA A 1 103 ? -1.204 -3.312 -0.282 1.00 93.88 103 ALA A C 1
ATOM 799 O O . ALA A 1 103 ? -0.549 -4.356 -0.296 1.00 93.88 103 ALA A O 1
ATOM 800 N N . MET A 1 104 ? -1.121 -2.392 -1.239 1.00 95.06 104 MET A N 1
ATOM 801 C CA . MET A 1 104 ? -0.304 -2.512 -2.441 1.00 95.06 104 MET A CA 1
ATOM 802 C C . MET A 1 104 ? 0.613 -1.300 -2.587 1.00 95.06 104 MET A C 1
ATOM 804 O O . MET A 1 104 ? 0.212 -0.153 -2.384 1.00 95.06 104 MET A O 1
ATOM 808 N N . GLY A 1 105 ? 1.867 -1.573 -2.934 1.00 94.69 105 GLY A N 1
ATOM 809 C CA . GLY A 1 105 ? 2.891 -0.564 -3.164 1.00 94.69 105 GLY A CA 1
ATOM 810 C C . GLY A 1 105 ? 3.300 -0.523 -4.630 1.00 94.69 105 GLY A C 1
ATOM 811 O O . GLY A 1 105 ? 3.608 -1.571 -5.193 1.00 94.69 105 GLY A O 1
ATOM 812 N N . ILE A 1 106 ? 3.343 0.669 -5.226 1.00 94.31 106 ILE A N 1
ATOM 813 C CA . ILE A 1 106 ? 3.849 0.887 -6.585 1.00 94.31 106 ILE A CA 1
ATOM 814 C C . ILE A 1 106 ? 5.114 1.736 -6.506 1.00 94.31 106 ILE A C 1
ATOM 816 O O . ILE A 1 106 ? 5.041 2.947 -6.304 1.00 94.31 106 ILE A O 1
ATOM 820 N N . ALA A 1 107 ? 6.262 1.091 -6.700 1.00 93.62 107 ALA A N 1
ATOM 821 C CA . ALA A 1 107 ? 7.571 1.729 -6.659 1.00 93.62 107 ALA A CA 1
ATOM 822 C C . ALA A 1 107 ? 8.264 1.635 -8.026 1.00 93.62 107 ALA A C 1
ATOM 824 O O . ALA A 1 107 ? 8.282 0.556 -8.627 1.00 93.62 107 ALA A O 1
ATOM 825 N N . PRO A 1 108 ? 8.910 2.712 -8.506 1.00 93.62 108 PRO A N 1
ATOM 826 C CA . PRO A 1 108 ? 9.858 2.606 -9.604 1.00 93.62 108 PRO A CA 1
ATOM 827 C C . PRO A 1 108 ? 10.976 1.621 -9.248 1.00 93.62 108 PRO A C 1
ATOM 829 O O . PRO A 1 108 ? 11.602 1.731 -8.194 1.00 93.62 108 PRO A O 1
ATOM 832 N N . TRP A 1 109 ? 11.276 0.687 -10.152 1.00 93.38 109 TRP A N 1
ATOM 833 C CA . TRP A 1 109 ? 12.287 -0.351 -9.922 1.00 93.38 109 TRP A CA 1
ATOM 834 C C . TRP A 1 109 ? 13.676 0.201 -9.566 1.00 93.38 109 TRP A C 1
ATOM 836 O O . TRP A 1 109 ? 14.397 -0.396 -8.768 1.00 93.38 109 TRP A O 1
ATOM 846 N N . GLY A 1 110 ? 14.036 1.362 -10.124 1.00 93.94 110 GLY A N 1
ATOM 847 C CA . GLY A 1 110 ? 15.300 2.046 -9.838 1.00 93.94 110 GLY A CA 1
ATOM 848 C C . GLY A 1 110 ? 15.421 2.590 -8.410 1.00 93.94 110 GLY A C 1
ATOM 849 O O . GLY A 1 110 ? 16.532 2.845 -7.964 1.00 93.94 110 GLY A O 1
ATOM 850 N N . LEU A 1 111 ? 14.307 2.733 -7.683 1.00 92.81 111 LEU A N 1
ATOM 851 C CA . LEU A 1 111 ? 14.286 3.200 -6.290 1.00 92.81 111 LEU A CA 1
ATOM 852 C C . LEU A 1 111 ? 14.240 2.048 -5.276 1.00 92.81 111 LEU A C 1
ATOM 854 O O . LEU A 1 111 ? 14.358 2.270 -4.071 1.00 92.81 111 LEU A O 1
ATOM 858 N N . VAL A 1 112 ? 14.075 0.807 -5.740 1.00 93.25 112 VAL A N 1
ATOM 859 C CA . VAL A 1 112 ? 14.094 -0.373 -4.874 1.00 93.25 112 VAL A CA 1
ATOM 860 C C . VAL A 1 112 ? 15.547 -0.747 -4.586 1.00 93.25 112 VAL A C 1
ATOM 862 O O . VAL A 1 112 ? 16.287 -1.197 -5.460 1.00 93.25 112 VAL A O 1
ATOM 865 N N . HIS A 1 1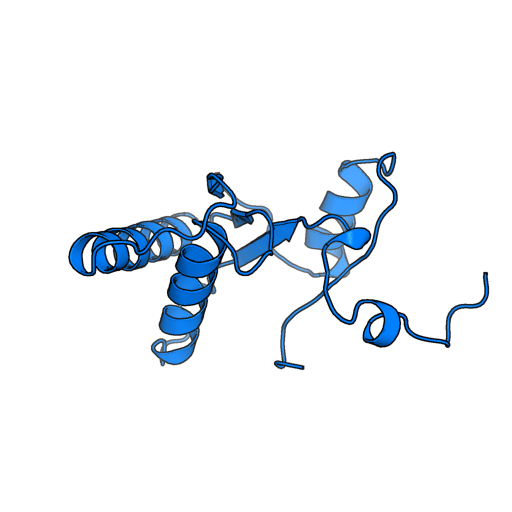13 ? 15.971 -0.573 -3.338 1.00 92.81 113 HIS A N 1
ATOM 866 C CA . HIS A 1 113 ? 17.302 -0.996 -2.914 1.00 92.81 113 HIS A CA 1
ATOM 867 C C . HIS A 1 113 ? 17.441 -2.528 -2.987 1.00 92.81 113 HIS A C 1
ATOM 869 O O . HIS A 1 113 ? 16.493 -3.256 -2.689 1.00 92.81 113 HIS A O 1
ATOM 875 N N . ASN A 1 114 ? 18.622 -3.022 -3.374 1.00 92.56 114 ASN A N 1
ATOM 876 C CA . ASN A 1 114 ? 18.905 -4.450 -3.592 1.00 92.56 114 ASN A CA 1
ATOM 877 C C . ASN A 1 114 ? 17.985 -5.146 -4.616 1.00 92.56 114 ASN A C 1
ATOM 879 O O . ASN A 1 114 ? 17.811 -6.363 -4.569 1.00 92.56 114 ASN A O 1
ATOM 883 N N . ASN A 1 115 ? 17.440 -4.398 -5.581 1.00 91.50 115 ASN A N 1
ATOM 884 C CA . ASN A 1 115 ? 16.532 -4.921 -6.606 1.00 91.50 115 ASN A CA 1
ATOM 885 C C . ASN A 1 115 ? 17.099 -6.111 -7.411 1.00 91.50 115 ASN A C 1
ATOM 887 O O . ASN A 1 115 ? 16.352 -7.002 -7.801 1.00 91.50 115 ASN A O 1
ATOM 891 N N . ARG A 1 116 ? 18.424 -6.206 -7.576 1.00 90.06 116 ARG A N 1
ATOM 892 C CA . ARG A 1 116 ? 19.096 -7.346 -8.227 1.00 90.06 116 ARG A CA 1
ATOM 893 C C . ARG A 1 116 ? 18.823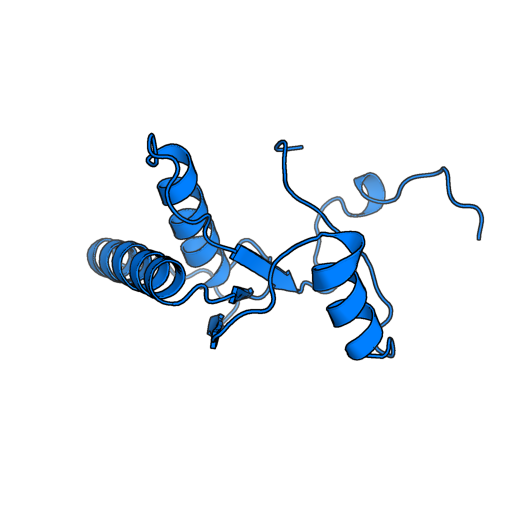 -8.687 -7.541 1.00 90.06 116 ARG A C 1
ATOM 895 O O . ARG A 1 116 ? 18.773 -9.699 -8.223 1.00 90.06 116 ARG A O 1
ATOM 902 N N . GLN A 1 117 ? 18.601 -8.700 -6.226 1.00 89.81 117 GLN A N 1
ATOM 903 C CA . GLN A 1 117 ? 18.278 -9.923 -5.473 1.00 89.81 117 GLN A CA 1
ATOM 904 C C . GLN A 1 117 ? 16.834 -10.398 -5.697 1.00 89.81 117 GLN A C 1
ATOM 906 O O . GLN A 1 117 ? 16.483 -11.514 -5.328 1.00 89.81 117 GLN A O 1
ATOM 911 N N . LEU A 1 118 ? 15.983 -9.538 -6.262 1.00 85.56 118 LEU A N 1
ATOM 912 C CA . LEU A 1 118 ? 14.580 -9.827 -6.556 1.00 85.56 118 LEU A CA 1
ATOM 913 C C . LEU A 1 118 ? 14.382 -10.298 -8.007 1.00 85.56 118 LEU A C 1
ATOM 915 O O . LEU A 1 118 ? 13.293 -10.754 -8.352 1.00 85.56 118 LEU A O 1
ATOM 919 N N . VAL A 1 119 ? 15.416 -10.202 -8.852 1.00 86.94 119 VAL A N 1
ATOM 920 C CA . VAL A 1 119 ? 15.409 -10.772 -10.202 1.00 86.94 119 VAL A CA 1
ATOM 921 C C . VAL A 1 119 ? 15.722 -12.256 -10.093 1.00 86.94 119 VAL A C 1
ATOM 923 O O . VAL A 1 119 ? 16.802 -12.647 -9.658 1.00 86.94 119 VAL A O 1
ATOM 926 N N . ASN A 1 120 ? 14.774 -13.094 -10.494 1.00 77.56 120 ASN A N 1
ATOM 927 C CA . ASN A 1 120 ? 14.983 -14.531 -10.507 1.00 77.56 120 ASN A CA 1
ATOM 928 C C . ASN A 1 120 ? 15.723 -14.918 -11.797 1.00 77.56 120 ASN A C 1
ATOM 930 O O . ASN A 1 120 ? 15.225 -14.659 -12.889 1.00 77.56 120 ASN A O 1
ATOM 934 N N . ALA A 1 121 ? 16.883 -15.568 -11.693 1.00 56.81 121 ALA A N 1
ATOM 935 C CA . ALA A 1 121 ? 17.730 -15.925 -12.842 1.00 56.81 121 ALA A CA 1
ATOM 936 C C . ALA A 1 121 ? 17.152 -17.032 -13.759 1.00 56.81 121 ALA A C 1
ATOM 938 O O . ALA A 1 121 ? 17.857 -17.545 -14.622 1.00 56.81 121 ALA A O 1
ATOM 939 N N . LYS A 1 122 ? 15.892 -17.446 -13.561 1.00 49.97 122 LYS A N 1
ATOM 940 C CA . LYS A 1 122 ? 15.268 -18.600 -14.237 1.00 49.97 122 LYS A CA 1
ATOM 941 C C . LYS A 1 122 ? 14.256 -18.253 -15.332 1.00 49.97 122 LYS A C 1
ATOM 943 O O . LYS A 1 122 ? 13.584 -19.154 -15.820 1.00 49.97 122 LYS A O 1
ATOM 948 N N . VAL A 1 123 ? 14.154 -16.993 -15.743 1.00 47.62 123 VAL A N 1
ATOM 949 C CA . VAL A 1 123 ? 13.406 -16.627 -16.954 1.00 47.62 123 VAL A CA 1
ATOM 950 C C . VAL A 1 123 ? 14.423 -16.086 -17.960 1.00 47.62 123 VAL A C 1
ATOM 952 O O . VAL A 1 123 ? 14.981 -15.017 -17.704 1.00 47.62 123 VAL A O 1
ATOM 955 N N . PRO A 1 124 ? 14.754 -16.832 -19.033 1.00 33.59 124 PRO A N 1
ATOM 956 C CA . PRO A 1 124 ? 15.587 -16.305 -20.108 1.00 33.59 124 PRO A CA 1
ATOM 957 C C . PRO A 1 124 ? 14.881 -15.113 -20.784 1.00 33.59 124 PRO A C 1
ATOM 959 O O . PRO A 1 124 ? 13.656 -15.014 -20.675 1.00 33.59 124 PRO A O 1
ATOM 962 N N . PRO A 1 125 ? 15.638 -14.209 -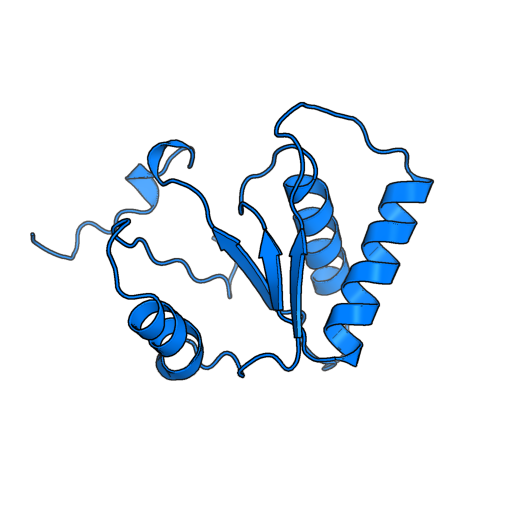21.432 1.00 48.28 125 PRO A N 1
ATOM 963 C CA . PRO A 1 125 ? 15.092 -13.031 -22.106 1.00 48.28 125 PRO A CA 1
ATOM 964 C C . PRO A 1 125 ? 14.090 -13.360 -23.217 1.00 48.28 125 PRO A C 1
ATOM 966 O O . PRO A 1 125 ? 14.226 -14.435 -23.845 1.00 48.28 125 PRO A O 1
#

Organism: Callorhinchus milii (NCBI:txid7868)

Sequence (125 aa):
MHPGKRFETSRRRTDPGIIYSLITHHWKIPAPNLVVSVLGGEGDFRMKTWLKDILRKGLVKAAQSTGAWIMTSGLRVGIGRYVGEAVRDHATASTQTVTKVVAMGIAPWGLVHNNRQLVNAKVPP

Foldseek 3Di:
DDPPDDDDDDDPPPDVVVVVCCVCPVVVQPDFPAEAEDDDDQDADDDDPVVLVCCLVVVVVVCLVGVYEYEYQCDCGDVNVSVVVSLVVCVVPDPDPGDRRHYDHHHDCVPDPPSVVVDDPPDDD

Radius of gyration: 15.66 Å; chains: 1; bounding box: 34×32×40 Å